Protein AF-A0A3M1G943-F1 (afdb_monomer_lite)

Sequence (70 aa):
AWGGAAVTVKLGSGTLAIAIEDPEHVGRGVAAVTVDGRPVDDGVIAAPAAGATRHVRVRLGRRHASAASI

Secondary structure (DSSP, 8-state):
---EEEEEEEETTEEEEEEEE-TT---S-EEEEEETTEEESS---PPPPTT-EEEEEEEE---PPP----

pLDDT: mean 88.22, std 14.18, range [43.53, 98.12]

Foldseek 3Di:
DPQWDWDWDDDPQEIETETEGENVVPVDDFQWKDKQRHTDDPPDDDTDDHNYYIYMYTYHDPHDDPPPDD

Structure (mmCIF, N/CA/C/O backbone):
data_AF-A0A3M1G943-F1
#
_entry.id   AF-A0A3M1G943-F1
#
loop_
_atom_site.group_PDB
_atom_site.id
_atom_site.type_symbol
_atom_site.label_atom_id
_atom_site.label_alt_id
_atom_site.label_comp_id
_atom_site.label_asym_id
_atom_site.label_entity_id
_atom_site.label_seq_id
_atom_site.pdbx_PDB_ins_code
_atom_site.Cartn_x
_atom_site.Cartn_y
_atom_site.Cartn_z
_atom_site.occupancy
_atom_site.B_iso_or_equiv
_atom_site.auth_seq_id
_atom_site.auth_comp_id
_atom_site.auth_asym_id
_atom_site.auth_atom_id
_atom_site.pdbx_PDB_model_num
ATOM 1 N N . ALA A 1 1 ? 17.177 6.021 -9.007 1.00 65.06 1 ALA A N 1
ATOM 2 C CA . ALA A 1 1 ? 16.253 4.939 -8.617 1.00 65.06 1 ALA A CA 1
ATOM 3 C C . ALA A 1 1 ? 16.631 4.448 -7.234 1.00 65.06 1 ALA A C 1
ATOM 5 O O . ALA A 1 1 ? 17.804 4.544 -6.897 1.00 65.06 1 ALA A O 1
ATOM 6 N N . TRP A 1 2 ? 15.673 3.997 -6.429 1.00 86.56 2 TRP A N 1
ATOM 7 C CA . TRP A 1 2 ? 15.864 3.855 -4.978 1.00 86.56 2 TRP A CA 1
ATOM 8 C C . TRP A 1 2 ? 15.693 2.420 -4.461 1.00 86.56 2 TRP A C 1
ATOM 10 O O . TRP A 1 2 ? 15.930 2.178 -3.284 1.00 86.56 2 TRP A O 1
ATOM 20 N N . GLY A 1 3 ? 15.340 1.457 -5.322 1.00 88.88 3 GLY A N 1
ATOM 21 C CA . GLY A 1 3 ? 15.249 0.026 -4.985 1.00 88.88 3 GLY A CA 1
ATOM 22 C C . GLY A 1 3 ? 13.984 -0.351 -4.204 1.00 88.88 3 GLY A C 1
ATOM 23 O O . GLY A 1 3 ? 13.387 -1.395 -4.456 1.00 88.88 3 GLY A O 1
ATOM 24 N N . GLY A 1 4 ? 13.521 0.528 -3.318 1.00 94.69 4 GLY A N 1
ATOM 25 C CA . GLY A 1 4 ? 12.270 0.395 -2.580 1.00 94.69 4 GLY A CA 1
ATOM 26 C C . GLY A 1 4 ? 12.303 1.162 -1.260 1.00 94.69 4 GLY A C 1
ATOM 27 O O . GLY A 1 4 ? 13.326 1.728 -0.882 1.00 94.69 4 GLY A O 1
ATOM 28 N N . ALA A 1 5 ? 11.175 1.208 -0.557 1.00 96.75 5 ALA A N 1
ATOM 29 C CA . ALA A 1 5 ? 11.071 1.811 0.774 1.00 96.75 5 ALA A CA 1
ATOM 30 C C . ALA A 1 5 ? 9.827 1.309 1.492 1.00 96.75 5 ALA A C 1
ATOM 32 O O . ALA A 1 5 ? 8.878 0.818 0.882 1.00 96.75 5 ALA A O 1
ATOM 33 N N . ALA A 1 6 ? 9.833 1.502 2.804 1.00 97.62 6 ALA A N 1
ATOM 34 C CA . ALA A 1 6 ? 8.682 1.296 3.658 1.00 97.62 6 ALA A CA 1
ATOM 35 C C . ALA A 1 6 ? 8.168 2.648 4.160 1.00 97.62 6 ALA A C 1
ATOM 37 O O . ALA A 1 6 ? 8.949 3.511 4.562 1.00 97.62 6 ALA A O 1
ATOM 38 N N . VAL A 1 7 ? 6.850 2.818 4.147 1.00 97.38 7 VAL A N 1
ATOM 39 C CA . VAL A 1 7 ? 6.162 4.014 4.631 1.00 97.38 7 VAL A CA 1
ATOM 40 C C . VAL A 1 7 ? 5.009 3.583 5.523 1.00 97.38 7 VAL A C 1
ATOM 42 O O . VAL A 1 7 ? 4.204 2.735 5.146 1.00 97.38 7 VAL A O 1
ATOM 45 N N . THR A 1 8 ? 4.892 4.209 6.688 1.00 97.75 8 THR A N 1
ATOM 46 C CA . THR A 1 8 ? 3.736 4.037 7.571 1.00 97.75 8 THR A CA 1
ATOM 47 C C . THR A 1 8 ? 2.916 5.316 7.567 1.00 97.75 8 THR A C 1
ATOM 49 O O . THR A 1 8 ? 3.436 6.384 7.888 1.00 97.75 8 THR A O 1
ATOM 52 N N . VAL A 1 9 ? 1.629 5.214 7.235 1.00 96.12 9 VAL A N 1
ATOM 53 C CA . VAL A 1 9 ? 0.696 6.348 7.216 1.00 96.12 9 VAL A CA 1
ATOM 54 C C . VAL A 1 9 ? -0.398 6.113 8.249 1.00 96.12 9 VAL A C 1
ATOM 56 O O . VAL A 1 9 ? -1.090 5.098 8.206 1.00 96.12 9 VAL A O 1
ATOM 59 N N . LYS A 1 10 ? -0.577 7.059 9.175 1.00 95.94 10 LYS A N 1
ATOM 60 C CA . LYS A 1 10 ? -1.705 7.055 10.116 1.00 95.94 10 LYS A CA 1
ATOM 61 C C . LYS A 1 10 ? -2.882 7.814 9.502 1.00 95.94 10 LYS A C 1
ATOM 63 O O . LYS A 1 10 ? -2.722 8.961 9.095 1.00 95.94 10 LYS A O 1
ATOM 68 N N . LEU A 1 11 ? -4.051 7.177 9.448 1.00 90.75 11 LEU A N 1
ATOM 69 C CA . LEU A 1 11 ? -5.304 7.744 8.938 1.00 90.75 11 LEU A CA 1
ATOM 70 C C . LEU A 1 11 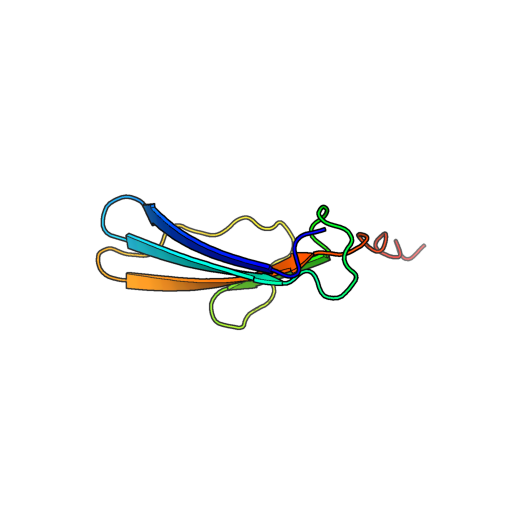? -6.363 7.640 10.037 1.00 90.75 11 LEU A C 1
ATOM 72 O O . LEU A 1 11 ? -6.927 6.571 10.271 1.00 90.75 11 LEU A O 1
ATOM 76 N N . GLY A 1 12 ? -6.601 8.741 10.752 1.00 90.81 12 GLY A N 1
ATOM 77 C CA . GLY A 1 12 ? -7.402 8.707 11.976 1.00 90.81 12 GLY A CA 1
ATOM 78 C C . GLY A 1 12 ? -6.785 7.749 13.001 1.00 90.81 12 GLY A C 1
ATOM 79 O O . GLY A 1 12 ? -5.613 7.881 13.349 1.00 90.81 12 GLY A O 1
ATOM 80 N N . SER A 1 13 ? -7.565 6.769 13.460 1.00 92.81 13 SER A N 1
ATOM 81 C CA . SER A 1 13 ? -7.107 5.696 14.354 1.00 92.81 13 SER A CA 1
ATOM 82 C C . SER A 1 13 ? -6.651 4.424 13.623 1.00 92.81 13 SER A C 1
ATOM 84 O O . SER A 1 13 ? -6.280 3.453 14.282 1.00 92.81 13 SER A O 1
ATOM 86 N N . GLY A 1 14 ? -6.677 4.405 12.288 1.00 96.62 14 GLY A N 1
ATOM 87 C CA . GLY A 1 14 ? -6.190 3.305 11.453 1.00 96.62 14 GLY A CA 1
ATOM 88 C C . GLY A 1 14 ? -4.773 3.543 10.919 1.00 96.62 14 GLY A C 1
ATOM 89 O O . GLY A 1 14 ? -4.262 4.667 10.934 1.00 96.62 14 GLY A O 1
ATOM 90 N N . THR A 1 15 ? -4.125 2.484 10.422 1.00 97.81 15 THR A N 1
ATOM 91 C CA . THR A 1 15 ? -2.751 2.540 9.885 1.00 97.81 15 THR A CA 1
ATOM 92 C C . THR A 1 15 ? -2.625 1.851 8.525 1.00 97.81 15 THR A C 1
ATOM 94 O O . THR A 1 15 ? -3.105 0.736 8.330 1.00 97.81 15 THR A O 1
ATOM 97 N N . LEU A 1 16 ? -1.935 2.486 7.579 1.00 97.38 16 LEU A N 1
ATOM 98 C CA . LEU A 1 16 ? -1.430 1.843 6.366 1.00 97.38 16 LEU A CA 1
ATOM 99 C C . LEU A 1 16 ? 0.058 1.549 6.538 1.00 97.38 16 LEU A C 1
ATOM 101 O O . LEU A 1 16 ? 0.843 2.463 6.788 1.00 97.38 16 LEU A O 1
ATOM 105 N N . ALA A 1 17 ? 0.439 0.287 6.370 1.00 98.12 17 ALA A N 1
ATOM 106 C CA . ALA A 1 17 ? 1.827 -0.139 6.255 1.00 98.12 17 ALA A CA 1
ATOM 107 C C . ALA A 1 17 ? 2.126 -0.396 4.774 1.00 98.12 17 ALA A C 1
ATOM 109 O O . ALA A 1 17 ? 1.668 -1.387 4.209 1.00 98.12 17 ALA A O 1
ATOM 110 N N . ILE A 1 18 ? 2.843 0.524 4.135 1.00 98.00 18 ILE A N 1
ATOM 111 C CA . ILE A 1 18 ? 3.084 0.531 2.693 1.00 98.00 18 ILE A CA 1
ATOM 112 C C . ILE A 1 18 ? 4.519 0.081 2.421 1.00 98.00 18 ILE A C 1
ATOM 114 O O . ILE A 1 18 ? 5.468 0.714 2.877 1.00 98.00 18 ILE A O 1
ATOM 118 N N . ALA A 1 19 ? 4.681 -0.980 1.640 1.00 98.06 19 ALA A N 1
ATOM 119 C CA . ALA A 1 19 ? 5.952 -1.394 1.064 1.00 98.06 19 ALA A CA 1
ATOM 120 C C . ALA A 1 19 ? 5.967 -1.035 -0.423 1.00 98.06 19 ALA A C 1
ATOM 122 O O . ALA A 1 19 ? 5.089 -1.460 -1.174 1.00 98.06 19 ALA A O 1
ATOM 123 N N . ILE A 1 20 ? 6.954 -0.254 -0.845 1.00 96.75 20 ILE A N 1
ATOM 124 C CA . ILE A 1 20 ? 7.169 0.111 -2.242 1.00 96.75 20 ILE A CA 1
ATOM 125 C C . ILE A 1 20 ? 8.397 -0.637 -2.750 1.00 96.75 20 ILE A C 1
ATOM 127 O O . ILE A 1 20 ? 9.469 -0.555 -2.154 1.00 96.75 20 ILE A O 1
ATOM 131 N N . GLU A 1 21 ? 8.235 -1.346 -3.859 1.00 95.88 21 GLU A N 1
ATOM 132 C CA . GLU A 1 21 ? 9.271 -2.140 -4.516 1.00 95.88 21 GLU A CA 1
ATOM 133 C C . GLU A 1 21 ? 9.593 -1.527 -5.881 1.00 95.88 21 GLU A C 1
ATOM 135 O O . GLU A 1 21 ? 8.686 -1.288 -6.678 1.00 95.88 21 GLU A O 1
ATOM 140 N N . ASP A 1 22 ? 10.876 -1.303 -6.176 1.00 94.50 22 ASP A N 1
ATOM 141 C CA . ASP A 1 22 ? 11.353 -0.750 -7.455 1.00 94.50 22 ASP A CA 1
ATOM 142 C C . ASP A 1 22 ? 12.378 -1.691 -8.120 1.00 94.50 22 ASP A C 1
ATOM 144 O O . ASP A 1 22 ? 13.547 -1.327 -8.271 1.00 94.50 22 ASP A O 1
ATOM 148 N N . PRO A 1 23 ? 11.979 -2.924 -8.496 1.00 92.31 23 PRO A N 1
ATOM 149 C CA . PRO A 1 23 ? 12.912 -3.950 -8.974 1.00 92.31 23 PRO A CA 1
ATOM 150 C C . PRO A 1 23 ? 13.533 -3.617 -10.335 1.00 92.31 23 PRO A C 1
ATOM 152 O O . PRO A 1 23 ? 14.628 -4.069 -10.646 1.00 92.31 23 PRO A O 1
ATOM 155 N N . GLU A 1 24 ? 12.839 -2.822 -11.149 1.00 91.19 24 GLU A N 1
ATOM 156 C CA . GLU A 1 24 ? 13.326 -2.354 -12.451 1.00 91.19 24 GLU A CA 1
ATOM 157 C C . GLU A 1 24 ? 14.096 -1.030 -12.345 1.00 91.19 24 GLU A C 1
ATOM 159 O O . GLU A 1 24 ? 14.513 -0.478 -13.362 1.00 91.19 24 GLU A O 1
ATOM 164 N N . HIS A 1 25 ? 14.277 -0.502 -11.128 1.00 91.31 25 HIS A N 1
ATOM 165 C CA . HIS A 1 25 ? 14.960 0.762 -10.875 1.00 91.31 25 HIS A CA 1
ATOM 166 C C . HIS A 1 25 ? 14.417 1.922 -11.735 1.00 91.31 25 HIS A C 1
ATOM 168 O O . HIS A 1 25 ? 15.166 2.771 -12.223 1.00 91.31 25 HIS A O 1
ATOM 174 N N . VAL A 1 26 ? 13.097 1.986 -11.920 1.00 92.69 26 VAL A N 1
ATOM 175 C CA . VAL A 1 26 ? 12.434 3.043 -12.699 1.00 92.69 26 VAL A CA 1
ATOM 176 C C . VAL A 1 26 ? 12.218 4.308 -11.870 1.00 92.69 26 VAL A C 1
ATOM 178 O O . VAL A 1 26 ? 12.076 5.400 -12.421 1.00 92.69 26 VAL A O 1
ATOM 181 N N . GLY A 1 27 ? 12.184 4.179 -10.540 1.00 90.88 27 GLY A N 1
ATOM 182 C CA . GLY A 1 27 ? 12.024 5.272 -9.584 1.00 90.88 27 GLY A CA 1
ATOM 183 C C . GLY A 1 27 ? 10.649 5.950 -9.565 1.00 90.88 27 GLY A C 1
ATOM 184 O O . GLY A 1 27 ? 10.416 6.772 -8.679 1.00 90.88 27 GLY A O 1
ATOM 185 N N . ARG A 1 28 ? 9.745 5.632 -10.504 1.00 90.38 28 ARG A N 1
ATOM 186 C CA . ARG A 1 28 ? 8.386 6.188 -10.618 1.00 90.38 28 ARG A CA 1
ATOM 187 C C . ARG A 1 28 ? 7.446 5.272 -11.409 1.00 90.38 28 ARG A C 1
ATOM 189 O O . ARG A 1 28 ? 7.901 4.410 -12.154 1.00 90.38 28 ARG A O 1
ATOM 196 N N . GLY A 1 29 ? 6.147 5.579 -11.341 1.00 90.31 29 GLY A N 1
ATOM 197 C CA . GLY A 1 29 ? 5.084 4.856 -12.045 1.00 90.31 29 GLY A CA 1
ATOM 198 C C . GLY A 1 29 ? 4.605 3.649 -11.244 1.00 90.31 29 GLY A C 1
ATOM 199 O O . GLY A 1 29 ? 5.416 2.934 -10.674 1.00 90.31 29 GLY A O 1
ATOM 200 N N . VAL A 1 30 ? 3.290 3.444 -11.176 1.00 92.25 30 VAL A N 1
ATOM 201 C CA . VAL A 1 30 ? 2.679 2.318 -10.454 1.00 92.25 30 VAL A CA 1
ATOM 202 C C . VAL A 1 30 ? 2.241 1.274 -11.472 1.00 92.25 30 VAL A C 1
ATOM 204 O O . VAL A 1 30 ? 1.422 1.583 -12.344 1.00 92.25 30 VAL A O 1
ATOM 207 N N . ALA A 1 31 ? 2.806 0.072 -11.360 1.00 91.38 31 ALA A N 1
ATOM 208 C CA . ALA A 1 31 ? 2.474 -1.074 -12.202 1.00 91.38 31 ALA A CA 1
ATOM 209 C C . ALA A 1 31 ? 1.453 -1.999 -11.531 1.00 91.38 31 ALA A C 1
ATOM 211 O O . ALA A 1 31 ? 0.575 -2.523 -12.205 1.00 91.38 31 ALA A O 1
ATOM 212 N N . ALA A 1 32 ? 1.553 -2.180 -10.212 1.00 93.38 32 ALA A N 1
ATOM 213 C CA . ALA A 1 32 ? 0.601 -2.972 -9.445 1.00 93.38 32 ALA A CA 1
ATOM 214 C C . ALA A 1 32 ? 0.485 -2.455 -8.011 1.00 93.38 32 ALA A C 1
ATOM 216 O O . ALA A 1 32 ? 1.467 -1.986 -7.424 1.00 93.38 32 ALA A O 1
ATOM 217 N N . VAL A 1 33 ? -0.707 -2.600 -7.438 1.00 95.31 33 VAL A N 1
ATOM 218 C CA . VAL A 1 33 ? -0.961 -2.389 -6.014 1.00 95.31 33 VAL A CA 1
ATOM 219 C C . VAL A 1 33 ? -1.701 -3.604 -5.478 1.00 95.31 33 VAL A C 1
ATOM 221 O O . VAL A 1 33 ? -2.653 -4.076 -6.100 1.00 95.31 33 VAL A O 1
ATOM 224 N N . THR A 1 34 ? -1.279 -4.109 -4.320 1.00 96.25 34 THR A N 1
ATOM 225 C CA . THR A 1 34 ? -2.057 -5.081 -3.551 1.00 96.25 34 THR A CA 1
ATOM 226 C C . THR A 1 34 ? -2.341 -4.558 -2.152 1.00 96.25 34 THR A C 1
ATOM 228 O O . THR A 1 34 ? -1.498 -3.911 -1.531 1.00 96.25 34 THR A O 1
ATOM 231 N N . VAL A 1 35 ? -3.542 -4.840 -1.654 1.00 96.25 35 VAL A N 1
ATOM 232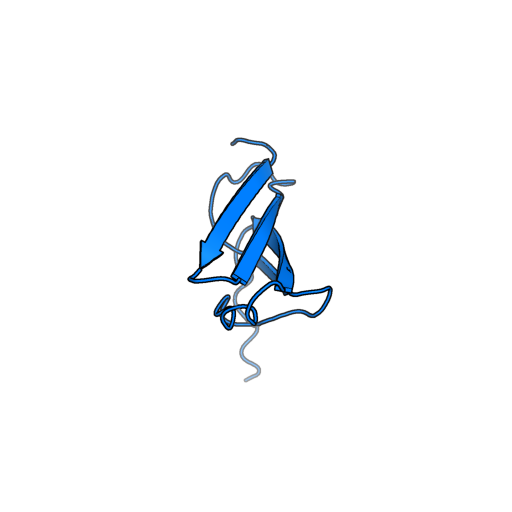 C CA . VAL A 1 35 ? -3.992 -4.513 -0.301 1.00 96.25 35 VAL A CA 1
ATOM 233 C C . VAL A 1 35 ? -4.346 -5.816 0.394 1.00 96.25 35 VAL A C 1
ATOM 235 O O . VAL A 1 35 ? -5.182 -6.574 -0.095 1.00 96.25 35 VAL A O 1
ATOM 238 N N . ASP A 1 36 ? -3.658 -6.107 1.495 1.00 95.94 36 ASP A N 1
ATOM 239 C CA . ASP A 1 36 ? -3.767 -7.365 2.241 1.00 95.94 36 ASP A CA 1
ATOM 240 C C . ASP A 1 36 ? -3.660 -8.598 1.316 1.00 95.94 36 ASP A C 1
ATOM 242 O O . ASP A 1 36 ? -4.383 -9.585 1.441 1.00 95.94 36 ASP A O 1
ATOM 246 N N . GLY A 1 37 ? -2.762 -8.505 0.326 1.00 95.56 37 GLY A N 1
ATOM 247 C CA . GLY A 1 37 ? -2.498 -9.548 -0.668 1.00 95.56 37 GLY A CA 1
ATOM 248 C C . GLY A 1 37 ? -3.442 -9.574 -1.875 1.00 95.56 37 GLY A C 1
ATOM 249 O O . GLY A 1 37 ? -3.198 -10.350 -2.795 1.00 95.56 37 GLY A O 1
ATOM 250 N N . ARG A 1 38 ? -4.483 -8.732 -1.928 1.00 94.69 38 ARG A N 1
ATOM 251 C CA . ARG A 1 38 ? -5.440 -8.686 -3.050 1.00 94.69 38 ARG A CA 1
ATOM 252 C C . ARG A 1 38 ? -5.122 -7.544 -4.020 1.00 94.69 38 ARG A C 1
ATOM 254 O O . ARG A 1 38 ? -4.906 -6.431 -3.542 1.00 94.69 38 ARG A O 1
ATOM 261 N N . PRO A 1 39 ? -5.088 -7.775 -5.346 1.00 94.12 39 PRO A N 1
ATOM 262 C CA . PRO A 1 39 ? -4.840 -6.716 -6.325 1.00 94.12 39 PRO A CA 1
ATOM 263 C C . P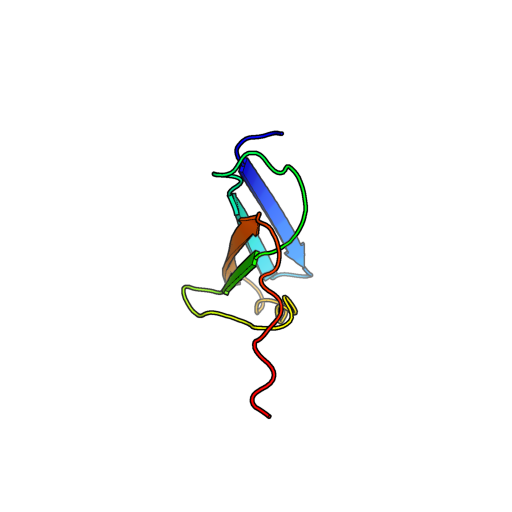RO A 1 39 ? -5.971 -5.681 -6.348 1.00 94.12 39 PRO A C 1
ATOM 265 O O . PRO A 1 39 ? -7.132 -6.024 -6.121 1.00 94.12 39 PRO A O 1
ATOM 268 N N . VAL A 1 40 ? -5.615 -4.425 -6.623 1.00 92.69 40 VAL A N 1
ATOM 269 C CA . VAL A 1 40 ? -6.550 -3.309 -6.834 1.00 92.69 40 VAL A CA 1
ATOM 270 C C . VAL A 1 40 ? -6.140 -2.513 -8.076 1.00 92.69 40 VAL A C 1
ATOM 272 O O . VAL A 1 40 ? -4.946 -2.318 -8.315 1.00 92.69 40 VAL A O 1
ATOM 275 N N . ASP A 1 41 ? -7.117 -2.052 -8.859 1.00 82.00 41 ASP A N 1
ATOM 276 C CA . ASP A 1 41 ? -6.870 -1.523 -10.211 1.00 82.00 41 ASP A CA 1
ATOM 277 C C . ASP A 1 41 ? -6.531 -0.024 -10.251 1.00 82.00 41 ASP A C 1
ATOM 279 O O . ASP A 1 41 ? -5.772 0.427 -11.110 1.00 82.00 41 ASP A O 1
ATOM 283 N N . ASP A 1 42 ? -7.064 0.768 -9.323 1.00 79.44 42 ASP A N 1
ATOM 284 C CA . ASP A 1 42 ? -6.974 2.235 -9.342 1.00 79.44 42 ASP A CA 1
ATOM 285 C C . ASP A 1 42 ? -6.025 2.812 -8.278 1.00 79.44 42 ASP A C 1
ATOM 287 O O . ASP A 1 42 ? -5.774 4.019 -8.246 1.00 79.44 42 ASP A O 1
ATOM 291 N N . GLY A 1 43 ? -5.466 1.957 -7.417 1.00 79.00 43 GLY A N 1
ATOM 292 C CA . GLY A 1 43 ? -4.631 2.379 -6.292 1.00 79.00 43 GLY A CA 1
ATOM 293 C C . GLY A 1 43 ? -5.396 3.169 -5.225 1.00 79.00 43 GLY A C 1
ATOM 294 O O . GLY A 1 43 ? -4.764 3.773 -4.356 1.00 79.00 43 GLY A O 1
ATOM 295 N N . VAL A 1 44 ? -6.733 3.168 -5.263 1.00 88.06 44 VAL A N 1
ATOM 296 C CA . VAL A 1 44 ? -7.573 3.780 -4.236 1.00 88.06 44 VAL A CA 1
ATOM 297 C C . VAL A 1 44 ? -7.753 2.775 -3.108 1.00 88.06 44 VAL A C 1
ATOM 299 O O . VAL A 1 44 ? -8.355 1.713 -3.248 1.00 88.06 44 VAL A O 1
ATOM 302 N N . ILE A 1 45 ? -7.198 3.113 -1.948 1.00 90.06 45 ILE A N 1
ATOM 303 C CA . ILE A 1 45 ? -7.175 2.229 -0.786 1.00 90.06 45 ILE A CA 1
ATOM 304 C C . ILE A 1 45 ? -8.140 2.789 0.247 1.00 90.06 45 ILE A C 1
ATOM 306 O O . ILE A 1 45 ? -7.940 3.886 0.767 1.00 90.06 45 ILE A O 1
ATOM 310 N N . ALA A 1 46 ? -9.185 2.023 0.560 1.00 89.50 46 ALA A N 1
ATOM 311 C CA . ALA A 1 46 ? -10.107 2.388 1.627 1.00 89.50 46 ALA A CA 1
ATOM 312 C C . ALA A 1 46 ? -9.364 2.518 2.965 1.00 89.50 46 ALA A C 1
ATOM 314 O O . ALA A 1 46 ? -8.500 1.696 3.293 1.00 89.50 46 ALA A O 1
ATOM 315 N N . ALA A 1 47 ? -9.736 3.535 3.745 1.00 90.00 47 ALA A N 1
ATOM 316 C CA . ALA A 1 47 ? -9.156 3.768 5.057 1.00 90.00 47 ALA A CA 1
ATOM 317 C C . ALA A 1 47 ? -9.315 2.520 5.956 1.00 90.00 47 ALA A C 1
ATOM 319 O O . ALA A 1 47 ? -10.387 1.903 5.972 1.00 90.00 47 ALA A O 1
ATOM 320 N N . PRO A 1 48 ? -8.271 2.125 6.705 1.00 93.62 48 PRO A N 1
ATOM 321 C CA . PRO A 1 48 ? -8.382 1.064 7.698 1.00 93.62 48 PRO A CA 1
ATOM 322 C C . PRO A 1 48 ? -9.384 1.431 8.794 1.00 93.62 48 PRO A C 1
ATOM 324 O O . PRO A 1 48 ? -9.537 2.600 9.147 1.00 93.62 48 PRO A O 1
ATOM 327 N N . ALA A 1 49 ? -10.026 0.415 9.371 1.00 94.19 49 ALA A N 1
ATOM 328 C CA . ALA A 1 49 ? -10.832 0.595 10.572 1.00 94.19 49 ALA A CA 1
ATOM 329 C C . ALA A 1 49 ? -9.967 1.057 11.761 1.00 94.19 49 ALA A C 1
ATOM 331 O O . ALA A 1 49 ? -8.742 0.910 11.762 1.00 94.19 49 ALA A O 1
ATOM 332 N N . ALA A 1 50 ? -10.616 1.587 12.798 1.00 95.00 50 ALA A N 1
ATOM 333 C CA . ALA A 1 50 ? -9.944 2.014 14.020 1.00 95.00 50 ALA A CA 1
ATOM 334 C C . ALA A 1 50 ? -9.116 0.878 14.641 1.00 95.00 50 ALA A C 1
ATOM 336 O O . ALA A 1 50 ? -9.619 -0.226 14.837 1.00 95.00 50 ALA A O 1
ATOM 337 N N . GLY A 1 51 ? -7.844 1.150 14.940 1.00 95.50 51 GLY A N 1
ATOM 338 C CA . GLY A 1 51 ? -6.905 0.176 15.499 1.00 95.50 51 GLY A CA 1
ATOM 339 C C . GLY A 1 51 ? -6.417 -0.889 14.510 1.00 95.50 51 GLY A C 1
ATOM 340 O O . GLY A 1 51 ? -5.559 -1.690 14.871 1.00 95.50 51 GLY A O 1
ATOM 341 N N . ALA A 1 52 ? -6.922 -0.902 13.273 1.00 96.94 52 ALA A N 1
ATOM 342 C CA . ALA A 1 52 ? -6.507 -1.856 12.257 1.00 96.94 52 ALA A CA 1
ATOM 343 C C . ALA A 1 52 ? -5.324 -1.331 11.435 1.00 96.94 52 ALA A C 1
ATOM 345 O O . ALA A 1 52 ? -5.220 -0.137 11.132 1.00 96.94 52 ALA A O 1
ATOM 346 N N . THR A 1 53 ? -4.482 -2.267 11.001 1.00 97.56 53 THR A N 1
ATOM 347 C CA . THR A 1 53 ? -3.423 -2.020 10.022 1.00 97.56 53 THR A CA 1
ATOM 348 C C . THR A 1 53 ? -3.762 -2.737 8.725 1.00 97.56 53 THR A C 1
ATOM 350 O O . THR A 1 53 ? -3.976 -3.948 8.745 1.00 97.56 53 THR A O 1
ATOM 353 N N . ARG A 1 54 ? -3.775 -2.015 7.599 1.00 96.44 54 ARG A N 1
ATOM 354 C CA . ARG A 1 54 ? -3.782 -2.635 6.265 1.00 96.44 54 ARG A CA 1
ATOM 355 C C . ARG A 1 54 ? -2.384 -2.629 5.673 1.00 96.44 54 ARG A C 1
ATOM 357 O O . ARG A 1 54 ? -1.691 -1.609 5.721 1.00 96.44 54 ARG A O 1
ATOM 364 N N . HIS A 1 55 ? -2.001 -3.754 5.086 1.00 97.94 55 HIS A N 1
ATOM 365 C CA . HIS A 1 55 ? -0.721 -3.909 4.412 1.00 97.94 55 HIS A CA 1
ATOM 366 C C . HIS A 1 55 ? -0.893 -3.614 2.933 1.00 97.94 55 HIS A C 1
ATOM 368 O O . HIS A 1 55 ? -1.703 -4.234 2.248 1.00 97.94 55 HIS A O 1
ATOM 374 N N . VAL A 1 56 ? -0.113 -2.670 2.435 1.00 97.62 56 VAL A N 1
ATOM 375 C CA . VAL A 1 56 ? -0.145 -2.245 1.043 1.00 97.62 56 VAL A CA 1
ATOM 376 C C . VAL A 1 56 ? 1.195 -2.584 0.424 1.00 97.62 56 VAL A C 1
ATOM 378 O O . VAL A 1 56 ? 2.235 -2.200 0.954 1.00 97.62 56 VAL A O 1
ATOM 381 N N . ARG A 1 57 ? 1.186 -3.269 -0.716 1.00 97.25 57 ARG A N 1
ATOM 382 C CA . ARG A 1 57 ? 2.379 -3.441 -1.541 1.00 97.25 57 ARG A CA 1
ATOM 383 C C . ARG A 1 57 ? 2.190 -2.687 -2.842 1.00 97.25 57 ARG A C 1
ATOM 385 O O . ARG A 1 57 ? 1.209 -2.903 -3.546 1.00 97.25 57 ARG A O 1
ATOM 392 N N . VAL A 1 58 ? 3.136 -1.818 -3.161 1.00 95.75 58 VAL A N 1
ATOM 393 C CA . VAL A 1 58 ? 3.182 -1.060 -4.409 1.00 95.75 58 VAL A CA 1
ATOM 394 C C . VAL A 1 58 ? 4.395 -1.531 -5.189 1.00 95.75 58 VAL A C 1
ATOM 396 O O . VAL A 1 58 ? 5.517 -1.449 -4.696 1.00 95.75 58 VAL A O 1
ATOM 399 N N . ARG A 1 59 ? 4.185 -1.994 -6.418 1.00 94.81 59 ARG A N 1
ATOM 400 C CA . ARG A 1 59 ? 5.278 -2.299 -7.338 1.00 94.81 59 ARG A CA 1
ATOM 401 C C . ARG A 1 59 ? 5.404 -1.175 -8.352 1.00 94.81 59 ARG A C 1
ATOM 403 O O . ARG A 1 59 ? 4.453 -0.885 -9.089 1.00 94.81 59 ARG A O 1
ATOM 410 N N . LEU A 1 60 ? 6.575 -0.549 -8.384 1.00 93.81 60 LEU A N 1
ATOM 411 C CA . LEU A 1 60 ? 6.907 0.405 -9.426 1.00 93.81 60 LEU A CA 1
ATOM 412 C C . LEU A 1 60 ? 7.245 -0.322 -10.720 1.00 93.81 60 LEU A C 1
ATOM 414 O O . LEU A 1 60 ? 7.781 -1.429 -10.715 1.00 93.81 60 LEU A O 1
ATOM 418 N N . GLY A 1 61 ? 6.916 0.318 -11.831 1.00 91.06 61 GLY A N 1
ATOM 419 C CA . GLY A 1 61 ? 7.171 -0.213 -13.158 1.00 91.06 61 GLY A CA 1
ATOM 420 C C . GLY A 1 61 ? 6.501 0.636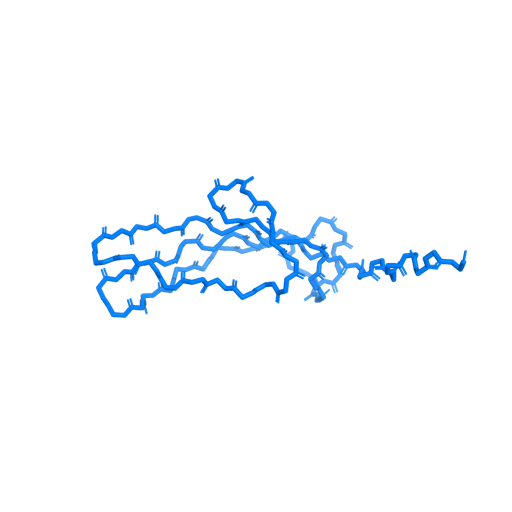 -14.224 1.00 91.06 61 GLY A C 1
ATOM 421 O O . GLY A 1 61 ? 5.724 1.557 -13.939 1.00 91.06 61 GLY A O 1
ATOM 422 N N . ARG A 1 62 ? 6.791 0.320 -15.486 1.00 80.25 62 ARG A N 1
ATOM 423 C CA . ARG A 1 62 ? 6.051 0.905 -16.604 1.00 80.25 62 ARG A CA 1
ATOM 424 C C . ARG A 1 62 ? 4.633 0.351 -16.573 1.00 80.25 62 ARG A C 1
ATOM 426 O O . ARG A 1 62 ? 4.438 -0.860 -16.568 1.00 80.25 62 ARG A O 1
ATOM 433 N N . ARG A 1 63 ? 3.640 1.240 -16.573 1.00 66.44 63 ARG A N 1
ATOM 434 C CA . ARG A 1 63 ? 2.245 0.837 -16.749 1.00 66.44 63 ARG A CA 1
ATOM 435 C C . ARG A 1 63 ? 2.143 0.167 -18.117 1.00 66.44 63 ARG A C 1
ATOM 437 O O . ARG A 1 63 ? 2.339 0.835 -19.131 1.00 66.44 63 ARG A O 1
ATOM 444 N N . HIS A 1 64 ? 1.890 -1.136 -18.154 1.00 58.03 64 HIS A N 1
ATOM 445 C CA . HIS A 1 64 ? 1.470 -1.760 -19.400 1.00 58.03 64 HIS A CA 1
ATOM 446 C C . HIS A 1 64 ? 0.126 -1.134 -19.764 1.00 58.03 64 HIS A C 1
ATOM 448 O O . HIS A 1 64 ? -0.792 -1.115 -18.943 1.00 58.03 64 HIS A O 1
ATOM 454 N N . ALA A 1 65 ? 0.034 -0.544 -20.957 1.00 54.25 65 ALA A N 1
ATOM 455 C CA . ALA A 1 65 ? -1.255 -0.136 -21.485 1.00 54.25 65 ALA A CA 1
ATOM 456 C C . ALA A 1 65 ? -2.150 -1.378 -21.473 1.00 54.25 65 ALA A C 1
ATOM 458 O O . ALA A 1 65 ? -1.746 -2.427 -21.980 1.00 54.25 65 ALA A O 1
ATOM 459 N N . SER A 1 66 ? -3.320 -1.277 -20.838 1.00 50.56 66 SER A N 1
ATOM 460 C CA . SER A 1 66 ? -4.317 -2.337 -20.930 1.00 50.56 66 SER A CA 1
ATOM 461 C C . SER A 1 66 ? -4.563 -2.594 -22.412 1.00 50.56 66 SER A C 1
ATOM 463 O O . SER A 1 66 ? -4.795 -1.644 -23.167 1.00 50.56 66 SER A O 1
ATOM 465 N N . ALA A 1 67 ? -4.452 -3.851 -22.838 1.00 46.91 67 ALA A N 1
ATOM 466 C CA . ALA A 1 67 ? -4.892 -4.248 -24.160 1.00 46.91 67 ALA A CA 1
ATOM 467 C C . ALA A 1 67 ? -6.410 -4.049 -24.187 1.00 46.91 67 ALA A C 1
ATOM 469 O O . ALA A 1 67 ? -7.169 -4.908 -23.740 1.00 46.91 67 ALA A O 1
ATOM 470 N N . ALA A 1 68 ? -6.849 -2.878 -24.651 1.00 44.50 68 ALA A N 1
ATOM 471 C CA . ALA A 1 68 ? -8.223 -2.683 -25.064 1.00 44.50 68 ALA A CA 1
ATOM 472 C C . ALA A 1 68 ? -8.486 -3.740 -26.140 1.00 44.50 68 ALA A C 1
ATOM 474 O O . ALA A 1 68 ? -7.896 -3.699 -27.219 1.00 44.50 68 ALA A O 1
ATOM 475 N N . SER A 1 69 ? -9.275 -4.749 -25.781 1.00 43.53 69 SER A N 1
ATOM 476 C CA . SER A 1 69 ? -9.761 -5.724 -26.746 1.00 43.53 69 SER A CA 1
ATOM 477 C C . SER A 1 69 ? -10.684 -4.970 -27.699 1.00 43.53 69 SER A C 1
ATOM 479 O O . SER A 1 69 ? -11.596 -4.278 -27.243 1.00 43.53 69 SER A O 1
ATOM 481 N N . ILE A 1 70 ? -10.352 -5.035 -28.988 1.00 54.56 70 ILE A N 1
ATOM 482 C CA . ILE A 1 70 ? -11.152 -4.526 -30.106 1.00 54.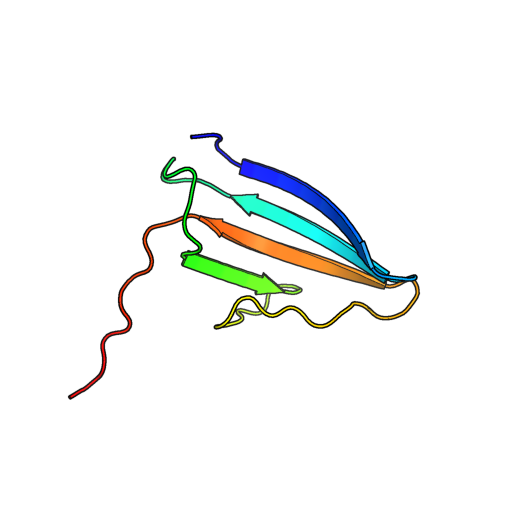56 70 ILE A CA 1
ATOM 483 C C . ILE A 1 70 ? -12.224 -5.565 -30.417 1.00 54.56 70 ILE A C 1
ATOM 485 O O . ILE A 1 70 ? -11.854 -6.762 -30.454 1.00 54.56 70 ILE A O 1
#

Radius of gyration: 13.64 Å; chains: 1; bounding box: 27×18×46 Å

=== Feature glossary ===
Feature key, reading from the visual/contextual features back to the raw sequence:

Rendered structure images. Structure images are PyMOL renders from six orthogonal camera directions. Cartoon representation draws helices as coils and strands as arrows; sticks shows the backbone as bonds; surface shows t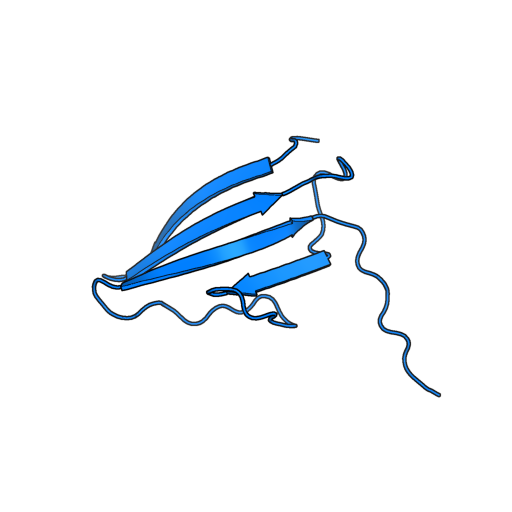he solvent-excluded envelope. Rainbow coloring maps sequence position to hue (blue→red, N→C); chain coloring assigns a distinct color per polypeptide.

Contact-map, Ramachandran, and PAE plots. Three diagnostic plots accompany the record. The Cα contact map visualizes the tertiary structure as a 2D adjacency matrix (8 Å cutoff, sequence-local contacts suppressed). The Ramachandran plot shows the distribution of backbone (φ, ψ) torsions, with points in the α and β basins reflecting secondary structure content. The PAE plot shows AlphaFold's inter-residue confidence as a color matrix.

InterPro / GO / CATH / organism. The annotation block draws on four external resources. InterPro: which protein families and domains the sequence belongs to. GO: standardized terms for what the protein does, what process it participates in, and where in the cell it acts. CATH: which structural fold it has in the CATH hierarchy. Organism: the species of origin.

Nearest PDB structures. Structural nearest neighbors (via Foldseek easy-search vs the PDB). Reported per hit: target PDB id, E-value, and alignment TM-score. A TM-score above ~0.5 is the conventional threshold for 'same fold'.

Predicted aligned error. Predicted aligned error is AlphaFold's pairwise confidence. Unlike pLDDT (per-residue), PAE is per-residue-pair and captures whether two parts of the structure are correctly placed relative to each other. Units are ångströms of expected positional error.

Solvent-accessible surface area. SASA measures how much of the protein is reachable by solvent. It is computed by rolling a water-sized probe over the atomic surface and summing the exposed area (Å²). Per-residue SASA distinguishes core (buried, low SASA) from surface (exposed, high SASA) residues; total SASA is a whole-molecule size measure.

B-factor. Crystallographic B-factors measure how much each atom's electron density is smeared out, in Å². They rise in mobile loops and surface residues and fall in the buried interior. In AlphaFold models this column is repurposed to hold pLDDT instead.

pLDDT. For AlphaFold models, the B-factor field carries pLDDT — the model's own estimate of local accuracy on a 0–100 scale. Regions with pLDDT<50 should be treated as essentially unmodeled; they often correspond to intrinsically disordered segments.

Backbone torsions (φ/ψ). φ (phi) and ψ (psi) are the two rotatable backbone dihedrals per residue: φ is the C(i-1)–N–Cα–C torsion, ψ is the N–Cα–C–N(i+1) torsion, both in degrees on (−180°, 180°]. α-helical residues cluster near (−60°, −45°); β-strand residues near (−120°, +130°). A Ramachandran plot is simply a scatter of (φ, ψ) for every residue.

Radius of gyration, Cα contacts, bounding box. Radius of gyration (Rg) is the root-mean-square distance of Cα atoms from their centroid — a single number for overall size and compactness. A globular domain of N residues has Rg ≈ 2.2·N^0.38 Å; an extended or disordered chain has a much larger Rg. The Cα contact count is the number of residue pairs whose Cα atoms are within 8 Å and are more than four positions apart in sequence — a standard proxy for tertiary packing density. The bounding box is the smallest axis-aligned box enclosing all Cα atoms.

Secondary structure (3-state, P-SEA). Three-state secondary structure (P-SEA) collapses the eight DSSP classes into helix (a), strand (b), and coil (c). P-SEA assigns these from Cα geometry alone — distances and angles — without requiring backbone oxygens, so it works on any Cα trace.

Secondary structure (8-state, DSSP). Secondary structure is the local, repeating backbone conformation. DSSP classifies it into eight states by reading the hydrogen-bond network: three helix types (H, G, I), two β types (E, B), two non-regular types (T, S), and unstructured coil (-).

Foldseek 3Di. The Foldseek 3Di string encodes local tertiary geometry as a 20-letter alphabet — one character per residue — derived from the relative positions of nearby Cα atoms. Unlike the amino-acid sequence, 3Di is a direct function of the 3D structure, so two proteins with the same fold have similar 3Di strings even at low sequence identity.

mmCIF coordinates. Structure coordinates are given as an mmCIF _atom_site loop: one row per atom with element, residue name, chain id, sequence number, and x/y/z position in Å. Only the four main-chain atoms per residue are included here; side chains are omitted to keep the record compact.

Sequence. This is the polypeptide sequence — one letter per residue, N-terminus first. Length ranges from a few dozen residues for small domains to over a thousand for large multi-domain proteins.